Protein AF-A0AAV6LZJ9-F1 (afdb_monomer_lite)

InterPro domains:
  IPR004140 Exocyst complex component Exo70 [PTHR12542] (27-108)

Sequence (111 aa):
MKTVEESLRYGRWEVEDNLEEENPQRESMAAVYVVNLVHPHLILHLKAIANLVFTSNCIQEFCQASVNMRKDALDEYLFNLEMEKYSIDDLVSMEWNVLNVKIKKWLNSCF

Foldseek 3Di:
DPVVVVVVVVVDPPPPPDDDDDDPDDDDDPPPPPPPPDDPVVVVVVVVVQVVCVVVVNNPVVVVVVVVVVVVVVVVLCVVLVQDDDDPVRLVPDDPVVNVVNVVSVVVSSD

Organism: NCBI:txid37648

Secondary structure (DSSP, 8-state):
--HHHHHHHTT--------------------------S-HHHHHHHHHHHHHHHHTT-HHHHHHHHHHHHHHHHHHHHHHTT-----HHHHHHS-HHHHHHHHHHHHHHH-

Structure (mmCIF, N/CA/C/O backbone):
data_AF-A0AAV6LZJ9-F1
#
_entry.id   AF-A0AAV6LZJ9-F1
#
loop_
_atom_site.group_PDB
_atom_site.id
_atom_site.type_symbol
_atom_site.label_atom_id
_atom_site.label_alt_id
_atom_site.label_comp_id
_atom_site.label_asym_id
_atom_site.label_entity_id
_atom_site.label_seq_id
_atom_site.pdbx_PDB_ins_code
_atom_site.Cartn_x
_atom_site.Cartn_y
_atom_site.Cartn_z
_atom_site.occupancy
_atom_site.B_iso_or_equiv
_atom_site.auth_seq_id
_atom_site.auth_comp_id
_atom_site.auth_asym_id
_atom_site.auth_atom_id
_atom_site.pdbx_PDB_model_num
ATOM 1 N N . MET A 1 1 ? -32.105 -10.565 6.487 1.00 42.84 1 MET A N 1
ATOM 2 C CA . MET A 1 1 ? -31.299 -11.179 7.569 1.00 42.84 1 MET A CA 1
ATOM 3 C C . MET A 1 1 ? -30.440 -12.373 7.108 1.00 42.84 1 MET A C 1
ATOM 5 O O . MET A 1 1 ? -29.898 -13.056 7.956 1.00 42.84 1 MET A O 1
ATOM 9 N N . LYS A 1 2 ? -30.265 -12.630 5.797 1.00 33.31 2 LYS A N 1
ATOM 10 C CA . LYS A 1 2 ? -29.369 -13.699 5.292 1.00 33.31 2 LYS A CA 1
ATOM 11 C C . LYS A 1 2 ? -28.031 -13.182 4.735 1.00 33.31 2 LYS A C 1
ATOM 13 O O . LYS A 1 2 ? -27.059 -13.914 4.721 1.00 33.31 2 LYS A O 1
ATOM 18 N N . THR A 1 3 ? -27.960 -11.902 4.379 1.00 43.84 3 THR A N 1
ATOM 19 C CA . THR A 1 3 ? -26.792 -11.291 3.718 1.00 43.84 3 THR A CA 1
ATOM 20 C C . THR A 1 3 ? -25.663 -10.906 4.688 1.00 43.84 3 THR A C 1
ATOM 22 O O . THR A 1 3 ? -24.502 -10.866 4.303 1.00 43.84 3 THR A O 1
ATOM 25 N N . VAL A 1 4 ? -25.978 -10.663 5.967 1.00 44.00 4 VAL A N 1
ATOM 26 C CA . VAL A 1 4 ? -24.978 -10.291 6.994 1.00 44.00 4 VAL A CA 1
ATOM 27 C C . VAL A 1 4 ? -24.149 -11.505 7.436 1.00 44.00 4 VAL A C 1
ATOM 29 O O . VAL A 1 4 ? -22.951 -11.380 7.673 1.00 44.00 4 VAL A O 1
ATOM 32 N N . GLU A 1 5 ? -24.756 -12.694 7.469 1.00 42.03 5 GLU A N 1
ATOM 33 C CA . GLU A 1 5 ? -24.066 -13.955 7.783 1.00 42.03 5 GLU A CA 1
ATOM 34 C C . GLU A 1 5 ? -23.081 -14.374 6.677 1.00 42.03 5 GLU A C 1
ATOM 36 O O . GLU A 1 5 ? -22.036 -14.953 6.966 1.00 42.03 5 GLU A O 1
ATOM 41 N N . GLU A 1 6 ? -23.368 -14.046 5.412 1.00 38.09 6 GLU A N 1
ATOM 42 C CA . GLU A 1 6 ? -22.464 -14.327 4.287 1.00 38.09 6 GLU A CA 1
ATOM 43 C C . GLU A 1 6 ? -21.233 -13.409 4.285 1.00 38.09 6 GLU A C 1
ATOM 45 O O . GLU A 1 6 ? -20.126 -13.891 4.052 1.00 38.09 6 GLU A O 1
ATOM 50 N N . SER A 1 7 ? -21.373 -12.128 4.654 1.00 39.06 7 SER A N 1
ATOM 51 C CA . SER A 1 7 ? -20.207 -11.256 4.879 1.00 39.06 7 SER A CA 1
ATOM 52 C C . SER A 1 7 ? -19.400 -11.644 6.123 1.00 39.06 7 SER A C 1
ATOM 54 O O . SER A 1 7 ? -18.183 -11.474 6.132 1.00 39.06 7 SER A O 1
ATOM 56 N N . LEU A 1 8 ? -20.038 -12.218 7.150 1.00 42.69 8 LEU A N 1
ATOM 57 C CA . LEU A 1 8 ? -19.343 -12.771 8.320 1.00 42.69 8 LEU A CA 1
ATOM 58 C C . LEU A 1 8 ? -18.628 -14.100 8.024 1.00 42.69 8 LEU A C 1
ATOM 60 O O . LEU A 1 8 ? -17.658 -14.416 8.710 1.00 42.69 8 LEU A O 1
ATOM 64 N N . ARG A 1 9 ? -19.039 -14.860 6.997 1.00 41.75 9 ARG A N 1
ATOM 65 C CA . ARG A 1 9 ? -18.321 -16.075 6.563 1.00 41.75 9 ARG A CA 1
ATOM 66 C C . ARG A 1 9 ? -16.936 -15.773 6.000 1.00 41.75 9 ARG A C 1
ATOM 68 O O . ARG A 1 9 ? -16.020 -16.537 6.265 1.00 41.75 9 ARG A O 1
ATOM 75 N N . TYR A 1 10 ? -16.766 -14.666 5.276 1.00 40.47 10 TYR A N 1
ATOM 76 C CA . TYR A 1 10 ? -15.465 -14.314 4.686 1.00 40.47 10 TYR A CA 1
ATOM 77 C C . TYR A 1 10 ? -14.488 -13.669 5.688 1.00 40.47 10 TYR A C 1
ATOM 79 O O . TYR A 1 10 ? -13.297 -13.574 5.414 1.00 40.47 10 TYR A O 1
ATOM 87 N N . GLY A 1 11 ? -14.984 -13.217 6.846 1.00 40.44 11 GLY A N 1
ATOM 88 C CA . GLY A 1 11 ? -14.190 -12.591 7.913 1.00 40.44 11 GLY A CA 1
ATOM 89 C C . GLY A 1 11 ? -13.959 -13.478 9.136 1.00 40.44 11 GLY A C 1
ATOM 90 O O . GLY A 1 11 ? -13.393 -13.018 10.132 1.00 40.44 11 GLY A O 1
ATOM 91 N N . ARG A 1 12 ? -14.410 -14.734 9.095 1.00 34.66 12 ARG A N 1
ATOM 92 C CA . ARG A 1 12 ? -14.184 -15.693 10.168 1.00 34.66 12 ARG A CA 1
ATOM 93 C C . ARG A 1 12 ? -12.751 -16.206 10.059 1.00 34.66 12 ARG A C 1
ATOM 95 O O . ARG A 1 12 ? -12.478 -17.186 9.380 1.00 34.66 12 ARG A O 1
ATOM 102 N N . TRP A 1 13 ? -11.834 -15.540 10.751 1.00 39.59 13 TRP A N 1
ATOM 103 C CA . TRP A 1 13 ? -10.632 -16.208 11.235 1.00 39.59 13 TRP A CA 1
ATOM 104 C C . TRP A 1 13 ? -11.117 -17.270 12.226 1.00 39.59 13 TRP A C 1
ATOM 106 O O . TRP A 1 13 ? -11.310 -16.979 13.407 1.00 39.59 13 TRP A O 1
ATOM 116 N N . GLU A 1 14 ? -11.436 -18.464 11.725 1.00 32.81 14 GLU A N 1
ATOM 117 C CA . GLU A 1 14 ? -11.538 -19.666 12.549 1.00 32.81 14 GLU A CA 1
ATOM 118 C C . GLU A 1 14 ? -10.134 -19.931 13.081 1.00 32.81 14 GLU A C 1
ATOM 120 O O . GLU A 1 14 ? -9.357 -20.687 12.514 1.00 32.81 14 GLU A O 1
ATOM 125 N N . VAL A 1 15 ? -9.771 -19.229 14.153 1.00 42.81 15 VAL A N 1
ATOM 126 C CA . VAL A 1 15 ? -8.793 -19.773 15.081 1.00 42.81 15 VAL A CA 1
ATOM 127 C C . VAL A 1 15 ? -9.555 -20.878 15.792 1.00 42.81 15 VAL A C 1
ATOM 129 O O . VAL A 1 15 ? -10.286 -20.625 16.750 1.00 42.81 15 VAL A O 1
ATOM 132 N N . GLU A 1 16 ? -9.478 -22.081 15.231 1.00 37.75 16 GLU A N 1
ATOM 133 C CA . GLU A 1 16 ? -9.657 -23.287 16.021 1.00 37.75 16 GLU A CA 1
ATOM 134 C C . GLU A 1 16 ? -8.624 -23.200 17.146 1.00 37.75 16 GLU A C 1
ATOM 136 O O . GLU A 1 16 ? -7.421 -23.338 16.934 1.00 37.75 16 GLU A O 1
ATOM 141 N N . ASP 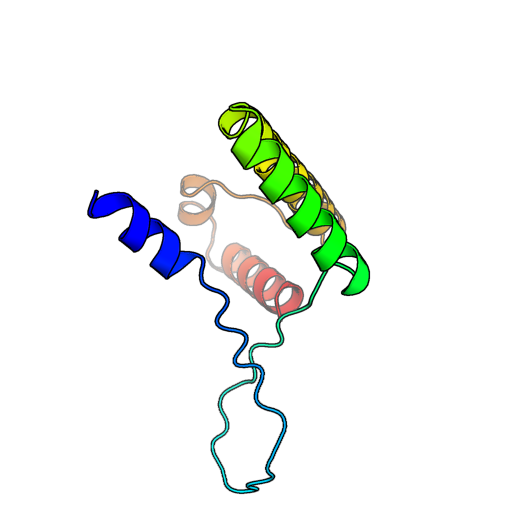A 1 17 ? -9.096 -22.856 18.339 1.00 42.97 17 ASP A N 1
ATOM 142 C CA . ASP A 1 17 ? -8.337 -23.015 19.568 1.00 42.97 17 ASP A CA 1
ATOM 143 C C . ASP A 1 17 ? -8.323 -24.521 19.856 1.00 42.97 17 ASP A C 1
ATOM 145 O O . ASP A 1 17 ? -9.193 -25.045 20.548 1.00 42.97 17 ASP A O 1
ATOM 149 N N . ASN A 1 18 ? -7.414 -25.240 19.194 1.00 33.41 18 ASN A N 1
ATOM 150 C CA . ASN A 1 18 ? -7.155 -26.646 19.462 1.00 33.41 18 ASN A CA 1
ATOM 151 C C . ASN A 1 18 ? -5.650 -26.831 19.671 1.00 33.41 18 ASN A C 1
ATOM 153 O O . ASN A 1 18 ? -4.859 -26.934 18.734 1.00 33.41 18 ASN A O 1
ATOM 157 N N . LEU A 1 19 ? -5.260 -26.775 20.941 1.00 49.56 19 LEU A N 1
ATOM 158 C CA . LEU A 1 19 ? -3.999 -27.316 21.422 1.00 49.56 19 LEU A CA 1
ATOM 159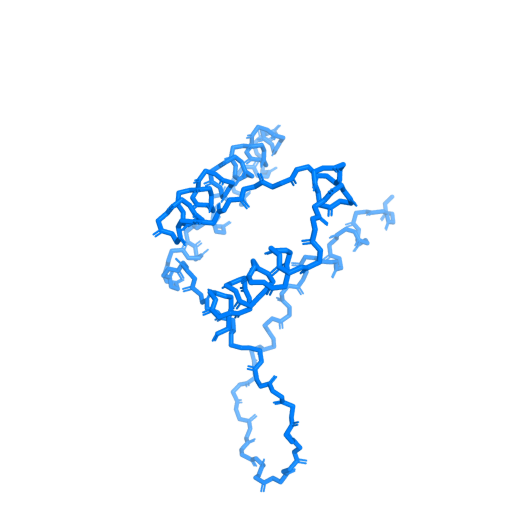 C C . LEU A 1 19 ? -4.166 -28.845 21.505 1.00 49.56 19 LEU A C 1
ATOM 161 O O . LEU A 1 19 ? -5.183 -29.285 22.029 1.00 49.56 19 LEU A O 1
ATOM 165 N N . GLU A 1 20 ? -3.142 -29.593 21.062 1.00 42.38 20 GLU A N 1
ATOM 166 C CA . GLU A 1 20 ? -3.014 -31.075 20.981 1.00 42.38 20 GLU A CA 1
ATOM 167 C C . GLU A 1 20 ? -3.419 -31.643 19.597 1.00 42.38 20 GLU A C 1
ATOM 169 O O . GLU A 1 20 ? -4.462 -31.304 19.058 1.00 42.38 20 GLU A O 1
ATOM 174 N N . GLU A 1 21 ? -2.636 -32.456 18.874 1.00 38.12 21 GLU A N 1
ATOM 175 C CA . GLU A 1 21 ? -1.623 -33.463 19.224 1.00 38.12 21 GLU A CA 1
ATOM 176 C C . GLU A 1 21 ? -0.719 -33.731 17.981 1.00 38.12 21 GLU A C 1
ATOM 178 O O . GLU A 1 21 ? -1.146 -33.538 16.840 1.00 38.12 21 GLU A O 1
ATOM 183 N N . GLU A 1 22 ? 0.539 -34.149 18.176 1.00 42.78 22 GLU A N 1
ATOM 184 C CA . GLU A 1 22 ? 1.513 -34.467 17.110 1.00 42.78 22 GLU A CA 1
ATOM 185 C C . GLU A 1 22 ? 1.007 -35.514 16.092 1.00 42.78 22 GLU A C 1
ATOM 187 O O . GLU A 1 22 ? 0.604 -36.612 16.467 1.00 42.78 22 GLU A O 1
ATOM 192 N N . ASN A 1 23 ? 1.184 -35.253 14.788 1.00 35.72 23 ASN A N 1
ATOM 193 C CA . ASN A 1 23 ? 1.199 -36.304 13.762 1.00 35.72 23 ASN A CA 1
ATOM 194 C C . ASN A 1 23 ? 2.279 -36.026 12.691 1.00 35.72 23 ASN A C 1
ATOM 196 O O . ASN A 1 23 ? 2.124 -35.099 11.891 1.00 35.72 23 ASN A O 1
ATOM 200 N N . PRO A 1 24 ? 3.380 -36.799 12.624 1.00 48.34 24 PRO A N 1
ATOM 201 C CA . PRO A 1 24 ? 4.503 -36.484 11.751 1.00 48.34 24 PRO A CA 1
ATOM 202 C C . PRO A 1 24 ? 4.457 -37.274 10.439 1.00 48.34 24 PRO A C 1
ATOM 204 O O . PRO A 1 24 ? 5.382 -38.033 10.165 1.00 48.34 24 PRO A O 1
ATOM 207 N N . GLN A 1 25 ? 3.433 -37.116 9.588 1.00 47.59 25 GLN A N 1
ATOM 208 C CA . GLN A 1 25 ? 3.476 -37.686 8.229 1.00 47.59 25 GLN A CA 1
ATOM 209 C C . GLN A 1 25 ? 2.811 -36.811 7.151 1.00 47.59 25 GLN A C 1
ATOM 211 O O . GLN A 1 25 ? 1.620 -36.899 6.897 1.00 47.59 25 GLN A O 1
ATOM 216 N N . ARG A 1 26 ? 3.687 -36.072 6.450 1.00 50.09 26 ARG A N 1
ATOM 217 C CA . ARG A 1 26 ? 3.698 -35.793 5.000 1.00 50.09 26 ARG A CA 1
ATOM 218 C C . ARG A 1 26 ? 2.463 -35.123 4.385 1.00 50.09 26 ARG A C 1
ATOM 220 O O . ARG A 1 26 ? 1.550 -35.802 3.951 1.00 50.09 26 ARG A O 1
ATOM 227 N N . GLU A 1 27 ? 2.607 -33.832 4.094 1.00 38.09 27 GLU A N 1
ATOM 228 C CA . GLU A 1 27 ? 2.505 -33.314 2.722 1.00 38.09 27 GLU A CA 1
ATOM 229 C C . GLU A 1 27 ? 3.122 -31.912 2.659 1.00 38.09 27 GLU A C 1
ATOM 231 O O . GLU A 1 27 ? 2.815 -31.030 3.457 1.00 38.09 27 GLU A O 1
ATOM 236 N N . SER A 1 28 ? 4.070 -31.729 1.739 1.00 54.12 28 SER A N 1
ATOM 237 C CA . SER A 1 28 ? 4.726 -30.450 1.475 1.00 54.12 28 SER A CA 1
ATOM 238 C C . SER A 1 28 ? 3.737 -29.525 0.765 1.00 54.12 28 SER A C 1
ATOM 240 O O . SER A 1 28 ? 3.746 -29.396 -0.454 1.00 54.12 28 SER A O 1
ATOM 242 N N . MET A 1 29 ? 2.856 -28.891 1.533 1.00 46.41 29 MET A N 1
ATOM 243 C CA . MET A 1 29 ? 2.269 -27.622 1.130 1.00 46.41 29 MET A CA 1
ATOM 244 C C . MET A 1 29 ? 3.214 -26.537 1.619 1.00 46.41 29 MET A C 1
ATOM 246 O O . MET A 1 29 ? 3.558 -26.508 2.800 1.00 46.41 29 MET A O 1
ATOM 250 N N . ALA A 1 30 ? 3.683 -25.688 0.704 1.00 54.53 30 ALA A N 1
ATOM 251 C CA . ALA A 1 30 ? 4.419 -24.484 1.054 1.00 54.53 30 ALA A CA 1
ATOM 252 C C . ALA A 1 30 ? 3.638 -23.769 2.159 1.00 54.53 30 ALA A C 1
ATOM 254 O O . ALA A 1 30 ? 2.529 -23.290 1.922 1.00 54.53 30 ALA A O 1
ATOM 255 N N . ALA A 1 31 ? 4.171 -23.793 3.381 1.00 57.56 31 ALA A N 1
ATOM 256 C CA . ALA A 1 31 ? 3.553 -23.119 4.501 1.00 57.56 31 ALA A CA 1
ATOM 257 C C . ALA A 1 31 ? 3.469 -21.646 4.107 1.00 57.56 31 ALA A C 1
ATOM 259 O O . ALA A 1 31 ? 4.496 -20.983 3.964 1.00 57.56 31 ALA A O 1
ATOM 260 N N . VAL A 1 32 ? 2.256 -21.157 3.843 1.00 54.38 32 VAL A N 1
ATOM 261 C CA . VAL A 1 32 ? 2.014 -19.734 3.631 1.00 54.38 32 VAL A CA 1
ATOM 262 C C . VAL A 1 32 ? 2.383 -19.081 4.951 1.00 54.38 32 VAL A C 1
ATOM 264 O O . VAL A 1 32 ? 1.633 -19.148 5.924 1.00 54.38 32 VAL A O 1
ATOM 267 N N . TYR A 1 33 ? 3.590 -18.530 5.014 1.00 56.28 33 TYR A N 1
ATOM 268 C CA . TYR A 1 33 ? 4.066 -17.842 6.194 1.00 56.28 33 TYR A CA 1
ATOM 269 C C . TYR A 1 33 ? 3.282 -16.536 6.298 1.00 56.28 33 TYR A C 1
ATOM 271 O O . TYR A 1 33 ? 3.588 -15.545 5.638 1.00 56.28 33 TYR A O 1
ATOM 279 N N . VAL A 1 34 ? 2.205 -16.555 7.083 1.00 59.50 34 VAL A N 1
ATOM 280 C CA . VAL A 1 34 ? 1.447 -15.347 7.395 1.00 59.50 34 VAL A CA 1
ATOM 281 C C . VAL A 1 34 ? 2.318 -14.511 8.324 1.00 59.50 34 VAL A C 1
ATOM 283 O O . VAL A 1 34 ? 2.375 -14.743 9.531 1.00 59.50 34 VAL A O 1
ATOM 286 N N . VAL A 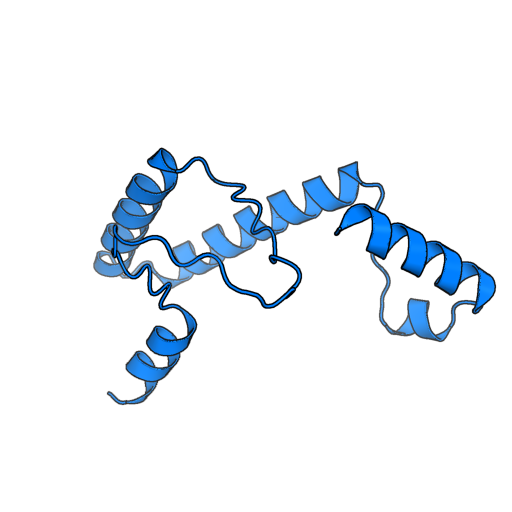1 35 ? 3.031 -13.540 7.753 1.00 64.19 35 VAL A N 1
ATOM 287 C CA . VAL A 1 35 ? 3.763 -12.541 8.533 1.00 64.19 35 VAL A CA 1
ATOM 288 C C . VAL A 1 35 ? 2.733 -11.723 9.306 1.00 64.19 35 VAL A C 1
ATOM 290 O O . VAL A 1 35 ? 2.012 -10.901 8.739 1.00 64.19 35 VAL A O 1
ATOM 293 N N . ASN A 1 36 ? 2.644 -11.948 10.614 1.00 66.25 36 ASN A N 1
ATOM 294 C CA . ASN A 1 36 ? 1.789 -11.134 11.461 1.00 66.25 36 ASN A CA 1
ATOM 295 C C . ASN A 1 36 ? 2.476 -9.787 11.731 1.00 66.25 36 ASN A C 1
ATOM 297 O O . ASN A 1 36 ? 3.334 -9.674 12.604 1.00 66.25 36 ASN A O 1
ATOM 301 N N . LEU A 1 37 ? 2.094 -8.764 10.965 1.00 72.88 37 LEU A N 1
ATOM 302 C CA . LEU A 1 37 ? 2.621 -7.399 11.090 1.00 72.88 37 LEU A CA 1
ATOM 303 C C . LEU A 1 37 ? 2.092 -6.657 12.332 1.00 72.88 37 LEU A C 1
ATOM 305 O O . LEU A 1 37 ? 2.523 -5.542 12.618 1.00 72.88 37 LEU A O 1
ATOM 309 N N . VAL A 1 38 ? 1.153 -7.253 13.075 1.00 77.44 38 VAL A N 1
ATOM 310 C CA . VAL A 1 38 ? 0.559 -6.667 14.280 1.00 77.44 38 VAL A CA 1
ATOM 311 C C . VAL A 1 38 ? 0.967 -7.485 15.494 1.00 77.44 38 VAL A C 1
ATOM 313 O O . VAL A 1 38 ? 0.710 -8.684 15.569 1.00 77.44 38 VAL A O 1
ATOM 316 N N . HIS A 1 39 ? 1.556 -6.828 16.493 1.00 81.06 39 HIS A N 1
ATOM 317 C CA . HIS A 1 39 ? 1.919 -7.495 17.740 1.00 81.06 39 HIS A CA 1
ATOM 318 C C . HIS A 1 39 ? 0.688 -8.202 18.354 1.00 81.06 39 HIS A C 1
ATOM 320 O O . HIS A 1 39 ? -0.344 -7.547 18.522 1.00 81.06 39 HIS A O 1
ATOM 326 N N . PRO A 1 40 ? 0.765 -9.489 18.749 1.00 79.88 40 PRO A N 1
ATOM 327 C CA . PRO A 1 40 ? -0.397 -10.265 19.198 1.00 79.88 40 PRO A CA 1
ATOM 328 C C . PRO A 1 40 ? -1.231 -9.589 20.295 1.00 79.88 40 PRO A C 1
ATOM 330 O O . PRO A 1 40 ? -2.457 -9.557 20.222 1.00 79.88 40 PRO A O 1
ATOM 333 N N . HIS A 1 41 ? -0.581 -8.952 21.275 1.00 81.38 41 HIS A N 1
ATOM 334 C CA . HIS A 1 41 ? -1.282 -8.204 22.330 1.00 81.38 41 HIS A CA 1
ATOM 335 C C . HIS A 1 41 ? -2.124 -7.027 21.806 1.00 81.38 41 HIS A C 1
ATOM 337 O O . HIS A 1 41 ? -3.159 -6.711 22.386 1.00 81.38 41 HIS A O 1
ATOM 343 N N . LEU A 1 42 ? -1.734 -6.398 20.692 1.00 83.88 42 LEU A N 1
ATOM 344 C CA . LEU A 1 42 ? -2.488 -5.295 20.092 1.00 83.88 42 LEU A CA 1
ATOM 345 C C . LEU A 1 42 ? -3.762 -5.780 19.389 1.00 83.88 42 LEU A C 1
ATOM 347 O O . LEU A 1 42 ? -4.719 -5.017 19.287 1.00 83.88 42 LEU A O 1
ATOM 351 N N . ILE A 1 43 ? -3.822 -7.048 18.966 1.00 82.75 43 ILE A N 1
ATOM 352 C CA . ILE A 1 43 ? -5.008 -7.633 18.318 1.00 82.75 43 ILE A CA 1
ATOM 353 C C . ILE A 1 43 ? -6.211 -7.600 19.270 1.00 82.75 43 ILE A C 1
ATOM 355 O O . ILE A 1 43 ? -7.315 -7.233 18.863 1.00 82.75 43 ILE A O 1
ATOM 359 N N . LEU A 1 44 ? -5.993 -7.911 20.553 1.00 83.25 44 LEU A N 1
ATOM 360 C CA . LEU A 1 44 ? -7.038 -7.856 21.580 1.00 83.25 44 LEU A CA 1
ATOM 361 C C . LEU A 1 44 ? -7.592 -6.434 21.746 1.00 83.25 44 LEU A C 1
ATOM 363 O O . LEU A 1 44 ? -8.808 -6.244 21.808 1.00 83.25 44 LEU A O 1
ATOM 367 N N . HIS A 1 45 ? -6.715 -5.428 21.747 1.00 85.50 45 HIS A N 1
ATOM 368 C CA . HIS A 1 45 ? -7.116 -4.024 21.841 1.00 85.50 45 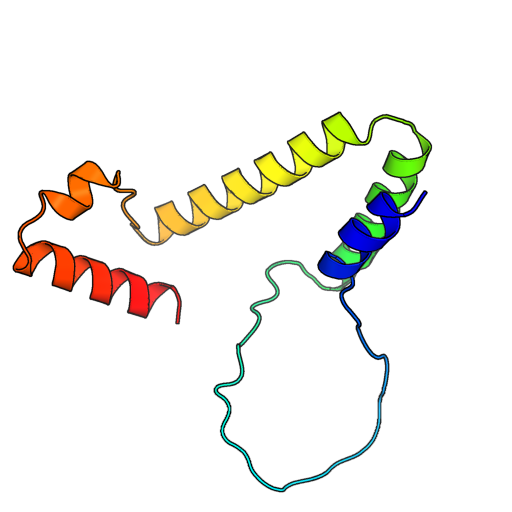HIS A CA 1
ATOM 369 C C . HIS A 1 45 ? -7.871 -3.551 20.594 1.00 85.50 45 HIS A C 1
ATOM 371 O O . HIS A 1 45 ? -8.921 -2.922 20.718 1.00 85.50 45 HIS A O 1
ATOM 377 N N . LEU A 1 46 ? -7.399 -3.906 19.394 1.00 84.25 46 LEU A N 1
ATOM 378 C CA . LEU A 1 46 ? -8.084 -3.584 18.138 1.00 84.25 46 LEU A CA 1
ATOM 379 C C . LEU A 1 46 ? -9.487 -4.202 18.085 1.00 84.25 46 LEU A C 1
ATOM 381 O O . LEU A 1 46 ? -10.430 -3.544 17.647 1.00 84.25 46 LEU A O 1
ATOM 385 N N . LYS A 1 47 ? -9.649 -5.431 18.591 1.00 84.56 47 LYS A N 1
ATOM 386 C CA . LYS A 1 47 ? -10.953 -6.099 18.696 1.00 84.56 47 LYS A CA 1
ATOM 387 C C . LYS A 1 47 ? -11.892 -5.375 19.663 1.00 84.56 47 LYS A C 1
ATOM 389 O O . LYS A 1 47 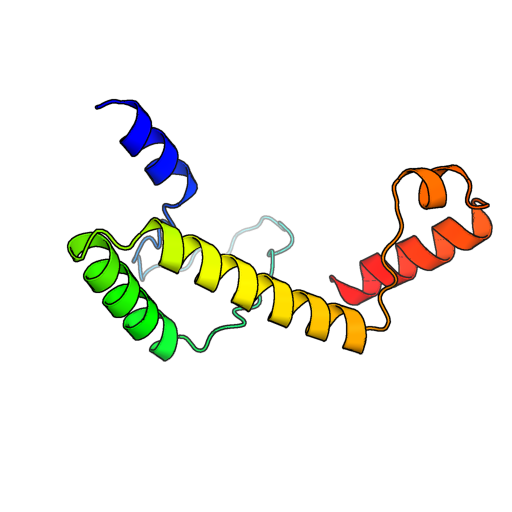? -13.064 -5.187 19.346 1.00 84.56 47 LYS A O 1
ATOM 394 N N . ALA A 1 48 ? -11.386 -4.930 20.814 1.00 85.75 48 ALA A N 1
ATOM 395 C CA . ALA A 1 48 ? -12.173 -4.153 21.771 1.00 85.75 48 ALA A CA 1
ATOM 396 C C . ALA A 1 48 ? -12.648 -2.815 21.174 1.00 85.75 48 ALA A C 1
ATOM 398 O O . ALA A 1 48 ? -13.819 -2.463 21.317 1.00 85.75 48 ALA A O 1
ATOM 399 N N . ILE A 1 49 ? -11.773 -2.110 20.447 1.00 84.06 49 ILE A N 1
ATOM 400 C CA . ILE A 1 49 ? -12.116 -0.863 19.746 1.00 84.06 49 ILE A CA 1
ATOM 401 C C . ILE A 1 49 ? -13.171 -1.124 18.667 1.00 84.06 49 ILE A C 1
ATOM 403 O O . ILE A 1 49 ? -14.173 -0.415 18.614 1.00 84.06 49 ILE A O 1
ATOM 407 N N . ALA A 1 50 ? -12.993 -2.159 17.842 1.00 81.50 50 ALA A N 1
ATOM 408 C CA . ALA A 1 50 ? -13.949 -2.500 16.791 1.00 81.50 50 ALA A CA 1
ATOM 409 C C . ALA A 1 50 ? -15.346 -2.803 17.360 1.00 81.50 50 ALA A C 1
ATOM 411 O O . ALA A 1 50 ? -16.345 -2.321 16.828 1.00 81.50 50 ALA A O 1
ATOM 412 N N . ASN A 1 51 ? -15.419 -3.535 18.476 1.00 82.31 51 ASN A N 1
ATOM 413 C CA . ASN A 1 51 ? -16.682 -3.816 19.160 1.00 82.31 51 ASN A CA 1
ATOM 414 C C . ASN A 1 51 ? -17.343 -2.540 19.700 1.00 82.31 51 ASN A C 1
ATOM 416 O O . ASN A 1 51 ? -18.547 -2.361 19.529 1.00 82.31 51 ASN A O 1
ATOM 420 N N . LEU A 1 52 ? -16.569 -1.634 20.309 1.00 82.50 52 LEU A N 1
ATOM 421 C CA . LEU A 1 52 ? -17.087 -0.353 20.794 1.00 82.50 52 LEU A CA 1
ATOM 422 C C . LEU A 1 52 ? -17.659 0.486 19.644 1.00 82.50 52 LEU A C 1
ATOM 424 O O . LEU A 1 52 ? -18.761 1.024 19.752 1.00 82.50 52 LEU A O 1
ATOM 428 N N . VAL A 1 53 ? -16.948 0.553 18.519 1.00 77.81 53 VAL A N 1
ATOM 429 C CA . VAL A 1 53 ? -17.393 1.331 17.359 1.00 77.81 53 VAL A CA 1
ATOM 430 C C . VAL A 1 53 ? -18.618 0.712 16.684 1.00 77.81 53 VAL A C 1
ATOM 432 O O . VAL A 1 53 ? -19.505 1.429 16.220 1.00 77.81 53 VAL A O 1
ATOM 435 N N . PHE A 1 54 ? -18.727 -0.618 16.690 1.00 78.31 54 PHE A N 1
ATOM 436 C CA . PHE A 1 54 ? -19.926 -1.295 16.207 1.00 78.31 54 PHE A CA 1
ATOM 437 C C . PHE A 1 54 ? -21.178 -0.877 16.988 1.00 78.31 54 PHE A C 1
ATOM 439 O O . PHE A 1 54 ? -22.249 -0.704 16.412 1.00 78.31 54 PHE A O 1
ATOM 446 N N . THR A 1 55 ? -21.033 -0.638 18.292 1.00 79.06 55 THR A N 1
ATOM 447 C CA . THR A 1 55 ? -22.142 -0.180 19.136 1.00 79.06 55 THR A CA 1
ATOM 448 C C . THR A 1 55 ? -22.449 1.316 19.019 1.00 79.06 55 THR A C 1
ATOM 450 O O . THR A 1 55 ? -23.546 1.726 19.387 1.00 79.06 55 THR A O 1
ATOM 453 N N . SER A 1 56 ? -21.530 2.137 18.491 1.00 72.50 56 SER A N 1
ATOM 454 C CA . SER A 1 56 ? -21.677 3.602 18.441 1.00 72.50 56 SER A CA 1
ATOM 455 C C . SER A 1 56 ? -22.270 4.152 17.136 1.00 72.50 56 SER A C 1
ATOM 457 O O . SER A 1 56 ? -22.374 5.365 16.987 1.00 72.50 56 SER A O 1
ATOM 459 N N . ASN A 1 57 ? -22.686 3.286 16.202 1.00 71.00 57 ASN A N 1
ATOM 460 C CA . ASN A 1 57 ? -23.223 3.638 14.876 1.00 71.00 57 ASN A CA 1
ATOM 461 C C . ASN A 1 57 ? -22.245 4.408 13.951 1.00 71.00 57 ASN A C 1
ATOM 463 O O . ASN A 1 57 ? -22.664 4.893 12.906 1.00 71.00 57 ASN A O 1
ATOM 467 N N . CYS A 1 58 ? -20.947 4.467 14.287 1.00 76.69 58 CYS A N 1
ATOM 468 C CA . CYS A 1 58 ? -19.886 5.102 13.478 1.00 76.69 58 CYS A CA 1
ATOM 469 C C . CYS A 1 58 ? -19.039 4.074 12.697 1.00 76.69 58 CYS A C 1
ATOM 471 O O . CYS A 1 58 ? -17.827 4.225 12.517 1.00 76.69 58 CYS A O 1
ATOM 473 N N . ILE A 1 59 ? -19.652 2.952 12.313 1.00 79.69 59 ILE A N 1
ATOM 474 C CA . ILE A 1 59 ? -18.956 1.823 11.677 1.00 79.69 59 ILE A CA 1
ATOM 475 C C . ILE A 1 59 ? -18.327 2.244 10.350 1.00 79.69 59 ILE A C 1
ATOM 477 O O . ILE A 1 59 ? -17.216 1.822 10.040 1.00 79.69 59 ILE A O 1
ATOM 481 N N . GLN A 1 60 ? -19.019 3.076 9.571 1.00 84.38 60 GLN A N 1
ATOM 482 C CA . GLN A 1 60 ? -18.563 3.474 8.243 1.00 84.38 60 GLN A CA 1
ATOM 483 C C . GLN A 1 60 ? -17.265 4.285 8.316 1.00 84.38 60 GLN A C 1
ATOM 485 O O . GLN A 1 60 ? -16.303 3.972 7.612 1.00 84.38 60 GLN A O 1
ATOM 490 N N . GLU A 1 61 ? -17.217 5.287 9.190 1.00 84.31 61 GLU A N 1
ATOM 491 C CA . GLU A 1 61 ? -16.054 6.147 9.397 1.00 84.31 61 GLU A CA 1
ATOM 492 C C . GLU A 1 61 ? -14.862 5.334 9.906 1.00 84.31 61 GLU A C 1
ATOM 494 O O . GLU A 1 61 ? -13.732 5.527 9.457 1.00 84.31 61 GLU A O 1
ATOM 499 N N . PHE A 1 62 ? -15.110 4.369 10.792 1.00 83.94 62 PHE A N 1
ATOM 500 C CA . PHE A 1 62 ? -14.066 3.481 11.292 1.00 83.94 62 PHE A CA 1
ATOM 501 C C . PHE A 1 62 ? -13.554 2.503 10.242 1.00 83.94 62 PHE A C 1
ATOM 503 O O . PHE A 1 62 ? -12.342 2.319 10.128 1.00 83.94 62 PHE A O 1
ATOM 510 N N . CYS A 1 63 ? -14.437 1.896 9.447 1.00 84.62 63 CYS A N 1
ATOM 511 C CA . CYS A 1 63 ? -14.026 1.058 8.326 1.00 84.62 63 CYS A CA 1
ATOM 512 C C . CYS A 1 63 ? -13.153 1.857 7.357 1.00 84.62 63 CYS A C 1
ATOM 514 O O . CYS A 1 63 ? -12.080 1.389 6.980 1.00 84.62 63 CYS A O 1
ATOM 516 N N . GLN A 1 64 ? -13.564 3.079 7.015 1.00 87.50 64 GLN A N 1
ATOM 517 C CA . GLN A 1 64 ? -12.796 3.954 6.139 1.00 87.50 64 GLN A CA 1
ATOM 518 C C . GLN A 1 64 ? -11.431 4.314 6.742 1.00 87.50 64 GLN A C 1
ATOM 520 O O . GLN A 1 64 ? -10.413 4.156 6.071 1.00 87.50 64 GLN A O 1
ATOM 525 N N . ALA A 1 65 ? -11.379 4.721 8.013 1.00 87.31 65 ALA A N 1
ATOM 526 C CA . ALA A 1 65 ? -10.126 5.037 8.698 1.00 87.31 65 ALA A CA 1
ATOM 527 C C . ALA A 1 65 ? -9.192 3.818 8.795 1.00 87.31 65 ALA A C 1
ATOM 529 O O . ALA A 1 65 ? -7.994 3.931 8.553 1.00 87.31 65 ALA A O 1
ATOM 530 N N . SER A 1 66 ? -9.737 2.635 9.091 1.00 84.12 66 SER A N 1
ATOM 531 C CA . SER A 1 66 ? -8.978 1.385 9.186 1.00 84.12 66 SER A CA 1
ATOM 532 C C . SER A 1 66 ? -8.416 0.929 7.839 1.00 84.12 66 SER A C 1
ATOM 534 O O . SER A 1 66 ? -7.297 0.412 7.782 1.00 84.12 66 SER A O 1
ATOM 536 N N . VAL A 1 67 ? -9.182 1.096 6.757 1.00 88.31 67 VAL A N 1
ATOM 537 C CA . VAL A 1 67 ? -8.724 0.810 5.392 1.00 88.31 67 VAL A CA 1
ATOM 538 C C . VAL A 1 67 ? -7.632 1.793 4.988 1.00 88.31 67 VAL A C 1
ATOM 540 O O . VAL A 1 67 ? -6.591 1.353 4.513 1.00 88.31 67 VAL A O 1
ATOM 543 N N . ASN A 1 68 ? -7.830 3.091 5.229 1.00 90.88 68 ASN A N 1
ATOM 544 C CA . ASN A 1 68 ? -6.840 4.116 4.900 1.00 90.88 68 ASN A CA 1
ATOM 545 C C . ASN A 1 68 ? -5.535 3.898 5.667 1.00 90.88 68 ASN A C 1
ATOM 547 O O . ASN A 1 68 ? -4.494 3.794 5.043 1.00 90.88 68 ASN A O 1
ATOM 551 N N . MET A 1 69 ? -5.590 3.682 6.984 1.00 89.56 69 MET A N 1
ATOM 552 C CA . MET A 1 69 ? -4.399 3.406 7.795 1.00 89.56 69 MET A CA 1
ATOM 553 C C . MET A 1 69 ? -3.609 2.195 7.278 1.00 89.56 69 MET A C 1
ATOM 555 O O . MET A 1 69 ? -2.384 2.232 7.198 1.00 89.56 69 MET A O 1
ATOM 559 N N . ARG A 1 70 ? -4.299 1.103 6.917 1.00 87.06 70 ARG A N 1
ATOM 560 C CA . ARG A 1 70 ? -3.642 -0.092 6.365 1.00 87.06 70 ARG A CA 1
ATOM 561 C C . ARG A 1 70 ? -3.083 0.147 4.969 1.00 87.06 70 ARG A C 1
ATOM 563 O O . ARG A 1 70 ? -2.024 -0.383 4.651 1.00 87.06 70 ARG A O 1
ATOM 570 N N . LYS A 1 71 ? -3.783 0.930 4.153 1.00 90.44 71 LYS A N 1
ATOM 571 C CA . LYS A 1 71 ? -3.310 1.347 2.837 1.00 90.44 71 LYS A CA 1
ATOM 572 C C . LYS A 1 71 ? -2.057 2.212 2.953 1.00 90.44 71 LYS A C 1
ATOM 574 O O . LYS A 1 71 ? -1.097 1.928 2.256 1.00 90.44 71 LYS A O 1
ATOM 579 N N . ASP A 1 72 ? -2.048 3.190 3.850 1.00 92.62 72 ASP A N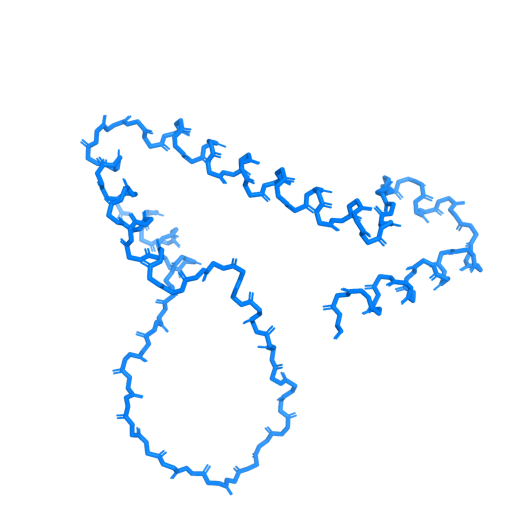 1
ATOM 580 C CA . ASP A 1 72 ? -0.912 4.088 4.065 1.00 92.62 72 ASP A CA 1
ATOM 581 C C . ASP A 1 72 ? 0.320 3.299 4.531 1.00 92.62 72 ASP A C 1
ATOM 583 O O . ASP A 1 72 ? 1.399 3.447 3.964 1.00 92.62 72 ASP A O 1
ATOM 587 N N . ALA A 1 73 ? 0.144 2.378 5.486 1.00 88.50 73 ALA A N 1
ATOM 588 C CA . ALA A 1 73 ? 1.220 1.499 5.946 1.00 88.50 73 ALA A CA 1
ATOM 589 C C . ALA A 1 73 ? 1.746 0.569 4.834 1.00 88.50 73 ALA A C 1
ATOM 591 O O . ALA A 1 73 ? 2.951 0.344 4.723 1.00 88.50 73 ALA A O 1
ATOM 592 N N . LEU A 1 74 ? 0.855 0.026 3.996 1.00 87.69 74 LEU A N 1
ATOM 593 C CA . LEU A 1 74 ? 1.247 -0.787 2.844 1.00 87.69 74 LEU A CA 1
ATOM 594 C C . LEU A 1 74 ? 1.991 0.047 1.793 1.00 87.69 74 LEU A C 1
ATOM 596 O O . LEU A 1 74 ? 2.978 -0.419 1.231 1.00 87.69 74 LEU A O 1
ATOM 600 N N . ASP A 1 75 ? 1.530 1.268 1.533 1.00 89.44 75 ASP A N 1
ATOM 601 C CA . ASP A 1 75 ? 2.148 2.183 0.579 1.00 89.44 75 ASP A CA 1
ATOM 602 C C . ASP A 1 75 ? 3.557 2.591 1.039 1.00 89.44 75 ASP A C 1
ATOM 604 O O . ASP A 1 75 ? 4.480 2.584 0.225 1.00 89.44 75 ASP A O 1
ATOM 608 N N . GLU A 1 76 ? 3.755 2.849 2.335 1.00 89.94 76 GLU A N 1
ATOM 609 C CA . GLU A 1 76 ? 5.077 3.077 2.934 1.00 89.94 76 GLU A CA 1
ATOM 610 C C . GLU A 1 76 ? 5.985 1.845 2.798 1.00 89.94 76 GLU A C 1
ATOM 612 O O . GLU A 1 76 ? 7.145 1.956 2.398 1.00 89.94 76 GLU A O 1
ATOM 617 N N . TYR A 1 77 ? 5.458 0.650 3.078 1.00 86.94 77 TYR A N 1
ATOM 618 C CA . TYR A 1 77 ? 6.215 -0.594 2.945 1.00 86.94 77 TYR A CA 1
ATOM 619 C C . TYR A 1 77 ? 6.668 -0.844 1.498 1.00 86.94 77 TYR A C 1
ATOM 621 O O . TYR A 1 77 ? 7.840 -1.130 1.253 1.00 86.94 77 TYR A O 1
ATOM 629 N N . LEU A 1 78 ? 5.767 -0.677 0.526 1.00 86.56 78 LEU A N 1
ATOM 630 C CA . LEU A 1 78 ? 6.088 -0.802 -0.897 1.00 86.56 78 LEU A CA 1
ATOM 631 C C . LEU A 1 78 ? 7.092 0.262 -1.355 1.00 86.56 78 LEU A C 1
ATOM 633 O O . LEU A 1 78 ? 7.977 -0.044 -2.154 1.00 86.56 78 LEU A O 1
ATOM 637 N N . PHE A 1 79 ? 6.990 1.485 -0.831 1.00 87.44 79 PHE A N 1
ATOM 638 C CA . PHE A 1 79 ? 7.957 2.546 -1.099 1.00 87.44 79 PHE A CA 1
ATOM 639 C C . PHE A 1 79 ? 9.360 2.172 -0.606 1.00 87.44 79 PHE A C 1
ATOM 641 O O . PHE A 1 79 ? 10.320 2.288 -1.365 1.00 87.44 79 PHE A O 1
ATOM 648 N N . ASN A 1 80 ? 9.477 1.647 0.616 1.00 86.62 80 ASN A N 1
ATOM 649 C CA . ASN A 1 80 ? 10.755 1.204 1.183 1.00 86.62 80 ASN A CA 1
ATOM 650 C C . ASN A 1 80 ? 11.378 0.027 0.411 1.00 86.62 80 ASN A C 1
ATOM 652 O O . ASN A 1 80 ? 12.597 -0.121 0.392 1.00 86.62 80 ASN A O 1
ATOM 656 N N . LEU A 1 81 ? 10.555 -0.796 -0.245 1.00 85.19 81 LEU A N 1
ATOM 657 C CA . LEU A 1 81 ? 11.000 -1.864 -1.147 1.00 85.19 81 LEU A CA 1
ATOM 658 C C . LEU A 1 81 ? 11.288 -1.375 -2.581 1.00 85.19 81 LEU A C 1
ATOM 660 O O . LEU A 1 81 ? 11.614 -2.178 -3.461 1.00 85.19 81 LEU A O 1
ATOM 664 N N . GLU A 1 82 ? 11.157 -0.069 -2.834 1.00 86.88 82 GLU A N 1
ATOM 665 C CA . GLU A 1 82 ? 11.296 0.555 -4.152 1.00 86.88 82 GLU A CA 1
ATOM 666 C C . GLU A 1 82 ? 10.395 -0.115 -5.206 1.00 86.88 82 GLU A C 1
ATOM 668 O O . GLU A 1 82 ? 10.795 -0.364 -6.352 1.00 86.88 82 GLU A O 1
ATOM 673 N N . MET A 1 83 ? 9.182 -0.485 -4.793 1.00 86.19 83 MET A N 1
ATOM 674 C CA . MET A 1 83 ? 8.210 -1.159 -5.642 1.00 86.19 83 MET A CA 1
ATOM 675 C C . MET A 1 83 ? 7.394 -0.128 -6.408 1.00 86.19 83 MET A C 1
ATOM 677 O O . MET A 1 83 ? 6.583 0.610 -5.850 1.00 86.19 83 MET A O 1
ATOM 681 N N . GLU A 1 84 ? 7.611 -0.080 -7.717 1.00 86.25 84 GLU A N 1
ATOM 682 C CA . GLU A 1 84 ? 6.898 0.832 -8.602 1.00 86.25 84 GLU A CA 1
ATOM 683 C C . GLU A 1 84 ? 5.469 0.337 -8.858 1.00 86.25 84 GLU A C 1
ATOM 685 O O . GLU A 1 84 ? 5.230 -0.844 -9.133 1.00 86.25 84 GLU A O 1
ATOM 690 N N . LYS A 1 85 ? 4.511 1.267 -8.793 1.00 86.25 85 LYS A N 1
ATOM 691 C CA . LYS A 1 85 ? 3.123 1.029 -9.193 1.00 86.25 85 LYS A CA 1
ATOM 692 C C . LYS A 1 85 ? 2.988 1.293 -10.688 1.00 86.25 85 LYS A C 1
ATOM 694 O O . LYS A 1 85 ? 3.351 2.367 -11.155 1.00 86.25 85 LYS A O 1
ATOM 699 N N . TYR A 1 86 ? 2.416 0.333 -11.404 1.00 88.88 86 TYR A N 1
ATOM 700 C CA . TYR A 1 86 ? 2.103 0.452 -12.824 1.00 88.88 86 TYR A CA 1
ATOM 701 C C . TYR A 1 86 ? 0.602 0.405 -13.033 1.00 88.88 86 TYR A C 1
ATOM 703 O O . TYR A 1 86 ? -0.089 -0.385 -12.383 1.00 88.88 86 TYR A O 1
ATOM 711 N N . SER A 1 87 ? 0.094 1.233 -13.945 1.00 92.94 87 SER A N 1
ATOM 712 C CA . SER A 1 87 ? -1.245 1.004 -14.470 1.00 92.94 87 SER A CA 1
ATOM 713 C C . SER A 1 87 ? -1.254 -0.263 -15.329 1.00 92.94 87 SER A C 1
ATOM 715 O O . SER A 1 87 ? -0.211 -0.761 -15.763 1.00 92.94 87 SER A O 1
ATOM 717 N N . ILE A 1 88 ? -2.447 -0.797 -15.586 1.00 92.81 88 ILE A N 1
ATOM 718 C CA . ILE A 1 88 ? -2.599 -1.950 -16.481 1.00 92.81 88 ILE A CA 1
ATOM 719 C C . ILE A 1 88 ? -2.050 -1.606 -17.873 1.00 92.81 88 ILE A C 1
ATOM 721 O O . ILE A 1 88 ? -1.344 -2.418 -18.469 1.00 92.81 88 ILE A O 1
ATOM 725 N N . ASP A 1 89 ? -2.309 -0.389 -18.352 1.00 96.69 89 ASP A N 1
ATOM 726 C CA . ASP A 1 89 ? -1.853 0.075 -19.662 1.00 96.69 89 ASP A CA 1
ATOM 727 C C . ASP A 1 89 ? -0.320 0.177 -19.738 1.00 96.69 89 ASP A C 1
ATOM 729 O O . ASP A 1 89 ? 0.281 -0.218 -20.742 1.00 96.69 89 ASP A O 1
ATOM 733 N N . ASP A 1 90 ? 0.339 0.618 -18.660 1.00 94.75 90 ASP A N 1
ATOM 734 C CA . ASP A 1 90 ? 1.806 0.657 -18.587 1.00 94.75 90 ASP A CA 1
ATOM 735 C C . ASP A 1 90 ? 2.410 -0.749 -18.667 1.00 94.75 90 ASP A C 1
ATOM 737 O O . ASP A 1 90 ? 3.413 -0.960 -19.342 1.00 94.75 90 ASP A O 1
ATOM 741 N N . LEU A 1 91 ? 1.798 -1.732 -17.997 1.00 93.88 91 LEU A N 1
ATOM 742 C CA . LEU A 1 91 ? 2.273 -3.119 -18.022 1.00 93.88 91 LEU A CA 1
ATOM 743 C C . LEU A 1 91 ? 2.117 -3.753 -19.404 1.00 93.88 91 LEU A C 1
ATOM 745 O O . LEU A 1 91 ? 3.012 -4.467 -19.852 1.00 93.88 91 LEU A O 1
ATOM 749 N N . VAL A 1 92 ? 0.994 -3.495 -20.078 1.00 95.06 92 VAL A N 1
ATOM 750 C CA . VAL A 1 92 ? 0.700 -4.056 -21.407 1.00 95.06 92 VAL A CA 1
ATOM 751 C C . VAL A 1 92 ? 1.591 -3.439 -22.486 1.00 95.06 92 VAL A C 1
ATOM 753 O O . VAL A 1 92 ? 1.965 -4.120 -23.438 1.00 95.06 92 VAL A O 1
ATOM 756 N N . SER A 1 93 ? 1.951 -2.164 -22.339 1.00 95.81 93 SER A N 1
ATOM 757 C CA . SER A 1 93 ? 2.831 -1.456 -23.275 1.00 95.81 93 SER A CA 1
ATOM 758 C C . SER A 1 93 ? 4.328 -1.688 -23.025 1.00 95.81 93 SER A C 1
ATOM 760 O O . SER A 1 93 ? 5.152 -1.331 -23.870 1.00 95.81 93 SER A O 1
ATOM 762 N N . MET A 1 94 ? 4.699 -2.300 -21.898 1.00 96.94 94 MET A N 1
ATOM 763 C CA . MET A 1 94 ? 6.091 -2.519 -21.514 1.00 96.94 94 MET A CA 1
ATOM 764 C C . MET A 1 94 ? 6.749 -3.641 -22.325 1.00 96.94 94 MET A C 1
ATOM 766 O O . MET A 1 94 ? 6.181 -4.713 -22.535 1.00 96.94 94 MET A O 1
ATOM 770 N N . GLU A 1 95 ? 8.005 -3.435 -22.730 1.00 97.69 95 GLU A N 1
ATOM 771 C CA . GLU A 1 95 ? 8.794 -4.492 -23.362 1.00 97.69 95 GLU A CA 1
ATOM 772 C C . GLU A 1 95 ? 8.974 -5.684 -22.406 1.00 97.69 95 GLU A C 1
ATOM 774 O O . GLU A 1 95 ? 9.320 -5.514 -21.232 1.00 97.69 95 GLU A O 1
ATOM 779 N N . TRP A 1 96 ? 8.813 -6.904 -22.927 1.00 96.62 96 TRP A N 1
ATOM 780 C CA . TRP A 1 96 ? 8.924 -8.147 -22.157 1.00 96.62 96 TRP A CA 1
ATOM 781 C C . TRP A 1 96 ? 10.201 -8.236 -21.310 1.00 96.62 96 TRP A C 1
ATOM 783 O O . TRP A 1 96 ? 10.153 -8.687 -20.167 1.00 96.62 96 TRP A O 1
ATOM 793 N N . ASN A 1 97 ? 11.340 -7.779 -21.836 1.00 97.25 97 ASN A N 1
ATOM 794 C CA . ASN A 1 97 ? 12.611 -7.809 -21.114 1.00 97.25 97 ASN A CA 1
ATOM 795 C C . ASN A 1 97 ? 12.564 -6.974 -19.824 1.00 97.25 97 ASN A C 1
ATOM 797 O O . ASN A 1 97 ? 13.020 -7.434 -18.775 1.00 97.25 97 ASN A O 1
ATOM 801 N N . VAL A 1 98 ? 11.963 -5.783 -19.881 1.00 95.25 98 VAL A N 1
ATOM 802 C CA . VAL A 1 98 ? 11.796 -4.891 -18.724 1.00 95.25 98 VAL A CA 1
ATOM 803 C C . VAL A 1 98 ? 10.748 -5.457 -17.766 1.00 95.25 98 VAL A C 1
ATOM 805 O O . VAL A 1 98 ? 10.992 -5.532 -16.559 1.00 95.25 98 VAL A O 1
ATOM 808 N N . LEU A 1 99 ? 9.616 -5.927 -18.299 1.00 94.88 99 LEU A N 1
ATOM 809 C CA . LEU A 1 99 ? 8.544 -6.530 -17.510 1.00 94.88 99 LEU A CA 1
ATOM 810 C C . LEU A 1 99 ? 9.041 -7.748 -16.717 1.00 94.88 99 LEU A C 1
ATOM 812 O O . LEU A 1 99 ? 8.774 -7.864 -15.524 1.00 94.88 99 LEU A O 1
ATOM 816 N N . ASN A 1 100 ? 9.830 -8.624 -17.341 1.00 94.94 100 ASN A N 1
ATOM 817 C CA . ASN A 1 100 ? 10.384 -9.821 -16.709 1.00 94.94 100 ASN A CA 1
ATOM 818 C C . ASN A 1 100 ? 11.321 -9.491 -15.533 1.00 94.94 100 ASN A C 1
ATOM 820 O O . ASN A 1 100 ? 11.277 -10.159 -14.500 1.00 94.94 100 ASN A O 1
ATOM 824 N N . VAL A 1 101 ? 12.150 -8.445 -15.649 1.00 93.69 101 VAL A N 1
ATOM 825 C CA . VAL A 1 101 ? 12.988 -7.976 -14.529 1.00 93.69 101 VAL A CA 1
ATOM 826 C C . VAL A 1 101 ? 12.116 -7.498 -13.367 1.00 93.69 101 VAL A C 1
ATOM 828 O O . VAL A 1 101 ? 12.376 -7.856 -12.217 1.00 93.69 101 VAL A O 1
ATOM 831 N N . LYS A 1 102 ? 11.050 -6.746 -13.658 1.00 90.81 102 LYS A N 1
ATOM 832 C CA . LYS A 1 102 ? 10.119 -6.260 -12.633 1.00 90.81 102 LYS A CA 1
ATOM 833 C C . LYS A 1 102 ? 9.360 -7.399 -11.962 1.00 90.81 102 LYS A C 1
ATOM 835 O O . LYS A 1 102 ? 9.321 -7.432 -10.739 1.00 90.81 102 LYS A O 1
ATOM 840 N N . ILE A 1 103 ? 8.848 -8.372 -12.718 1.00 90.75 103 ILE A N 1
ATOM 841 C CA . ILE A 1 103 ? 8.189 -9.568 -12.162 1.00 90.75 103 ILE A CA 1
ATOM 842 C C . ILE A 1 103 ? 9.126 -10.300 -11.194 1.00 90.75 103 ILE A C 1
ATOM 844 O O . ILE A 1 103 ? 8.717 -10.651 -10.090 1.00 90.75 103 ILE A O 1
ATOM 848 N N . LYS A 1 104 ? 10.400 -10.484 -11.562 1.00 91.75 104 LYS A N 1
ATOM 849 C CA . LYS A 1 104 ? 11.389 -11.115 -10.674 1.00 91.75 104 LYS A CA 1
ATOM 850 C C . LYS A 1 104 ? 11.636 -10.305 -9.401 1.00 91.75 104 LYS A C 1
ATOM 852 O O . LYS A 1 104 ? 11.725 -10.899 -8.332 1.00 91.75 104 LYS A O 1
ATOM 857 N N . LYS A 1 105 ? 11.710 -8.971 -9.497 1.00 89.62 105 LYS A N 1
ATOM 858 C CA . LYS A 1 105 ? 11.803 -8.090 -8.319 1.00 89.62 105 LYS A CA 1
ATOM 859 C C . LYS A 1 105 ? 10.586 -8.277 -7.403 1.00 89.62 105 LYS A C 1
ATOM 861 O O . LYS A 1 105 ? 10.768 -8.501 -6.216 1.00 89.62 105 LYS A O 1
ATOM 866 N N . TRP A 1 106 ? 9.375 -8.284 -7.967 1.00 88.62 106 TRP A N 1
ATOM 867 C CA . TRP A 1 106 ? 8.128 -8.518 -7.228 1.00 88.62 106 TRP A CA 1
ATOM 868 C C . TRP A 1 106 ? 8.114 -9.855 -6.488 1.00 88.62 106 TRP A C 1
ATOM 870 O O . TRP A 1 106 ? 7.784 -9.891 -5.305 1.00 88.62 106 TRP A O 1
ATOM 880 N N . LEU A 1 107 ? 8.517 -10.940 -7.149 1.00 87.19 107 LEU A N 1
ATOM 881 C CA . LEU A 1 107 ? 8.557 -12.259 -6.518 1.00 87.19 107 LEU A CA 1
ATOM 882 C C . LEU A 1 107 ? 9.554 -12.310 -5.354 1.00 87.19 107 LEU A C 1
ATOM 884 O O . LEU A 1 107 ? 9.207 -12.818 -4.298 1.00 87.19 107 LEU A O 1
ATOM 888 N N . ASN A 1 108 ? 10.742 -11.727 -5.509 1.00 84.94 108 ASN A N 1
ATOM 889 C CA . ASN A 1 108 ? 11.764 -11.728 -4.456 1.00 84.94 108 ASN A CA 1
ATOM 890 C C . ASN A 1 108 ? 11.438 -10.808 -3.265 1.00 84.94 108 ASN A C 1
ATOM 892 O O . ASN A 1 108 ? 12.106 -10.885 -2.240 1.00 84.94 108 ASN A O 1
ATOM 896 N N . SER A 1 109 ? 10.496 -9.874 -3.417 1.00 75.00 109 SER A N 1
ATOM 897 C CA . SER A 1 109 ? 10.094 -8.953 -2.347 1.00 75.00 109 SER A CA 1
ATOM 898 C C . SER A 1 109 ? 8.871 -9.436 -1.564 1.00 75.00 109 SER A C 1
ATOM 900 O O . SER A 1 109 ? 8.672 -8.998 -0.434 1.00 75.00 109 SER A O 1
ATOM 902 N N . CYS A 1 110 ? 8.040 -10.302 -2.150 1.00 69.12 110 CYS A N 1
ATOM 903 C CA . CYS A 1 110 ? 6.839 -10.842 -1.505 1.00 69.12 110 CYS A CA 1
ATOM 904 C C . CYS A 1 110 ? 7.032 -12.242 -0.895 1.00 69.12 110 CYS A C 1
ATOM 906 O O . CYS A 1 110 ? 6.187 -12.653 -0.099 1.00 69.12 110 CYS A O 1
ATOM 908 N N . PHE A 1 111 ? 8.097 -12.956 -1.272 1.00 56.78 111 PHE A N 1
ATOM 909 C CA . PHE A 1 111 ? 8.449 -14.302 -0.807 1.00 56.78 111 PHE A CA 1
ATOM 910 C C . PHE A 1 111 ? 9.860 -14.315 -0.221 1.00 56.78 111 PHE A C 1
ATOM 912 O O . PHE A 1 111 ? 10.062 -15.055 0.766 1.00 56.78 111 PHE A O 1
#

pLDDT: mean 72.77, std 20.76, range [32.81, 97.69]

Radius of gyration: 20.05 Å; chains: 1; bounding box: 44×44×46 Å